Protein AF-A0A1V4PLD5-F1 (afdb_monomer_lite)

Secondary structure (DSSP, 8-state):
-EEEEEESS---HHHHHHHHHHHHHHHSTTEEEEEEEEEE-SSSSSEEEEEEEEEEETTEEEEEEEEEEEEEETTEEEEEEEEEEEETTS----TT-------S--TT---------

Foldseek 3Di:
DKDKDKFQAFDDQVVVLVVVQCCQQVVAAQKDWPDKDKAADPADHAIKIKTWIWHQDPVGIKTKIKIWGWHGDDGMIMIMIDMDIDHPPDPDDDVPDDDDDDDDDPPDPPPPPPDDD

pLDDT: mean 86.09, std 15.76, range [41.97, 98.06]

Radius of gyration: 18.27 Å; chains: 1; bounding box: 37×50×54 Å

Structure (mmCIF, N/CA/C/O backbone):
data_AF-A0A1V4PLD5-F1
#
_entry.id   AF-A0A1V4PLD5-F1
#
loop_
_atom_site.group_PDB
_atom_site.id
_atom_site.type_symbol
_atom_site.label_atom_id
_atom_site.label_alt_id
_atom_site.label_comp_id
_atom_site.label_asym_id
_atom_site.label_entity_id
_atom_site.label_seq_id
_atom_site.pdbx_PDB_ins_code
_atom_site.Cartn_x
_atom_site.Cartn_y
_atom_site.Cartn_z
_atom_site.occupancy
_atom_site.B_iso_or_equiv
_atom_site.auth_seq_id
_atom_site.auth_comp_id
_atom_site.auth_asym_id
_atom_site.auth_atom_id
_atom_site.pdbx_PDB_model_num
ATOM 1 N N . MET A 1 1 ? 1.041 8.910 -6.030 1.00 91.81 1 MET A N 1
ATOM 2 C CA . MET A 1 1 ? -0.422 8.8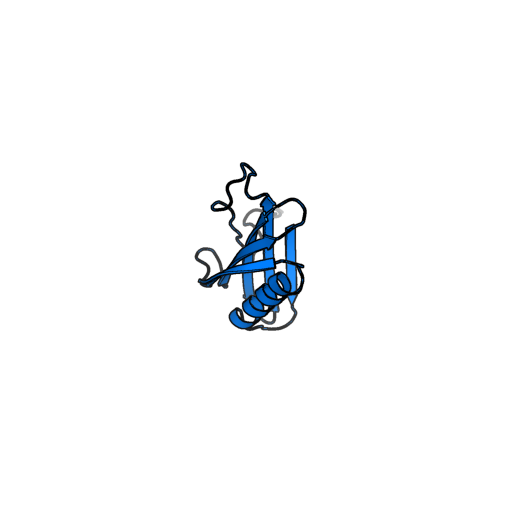41 -5.843 1.00 91.81 1 MET A CA 1
ATOM 3 C C . MET A 1 1 ? -0.704 8.583 -4.375 1.00 91.81 1 MET A C 1
ATOM 5 O O . MET A 1 1 ? -0.121 7.654 -3.833 1.00 91.81 1 MET A O 1
ATOM 9 N N . LEU A 1 2 ? -1.540 9.405 -3.741 1.00 94.81 2 LEU A N 1
ATOM 10 C CA . LEU A 1 2 ? -2.012 9.187 -2.372 1.00 94.81 2 LEU A CA 1
ATOM 11 C C . LEU A 1 2 ? -3.489 8.798 -2.429 1.00 94.81 2 LEU A C 1
ATOM 13 O O . LEU A 1 2 ? -4.277 9.500 -3.058 1.00 94.81 2 LEU A O 1
ATOM 17 N N . THR A 1 3 ? -3.850 7.708 -1.765 1.00 94.69 3 THR A N 1
ATOM 18 C CA . THR A 1 3 ? -5.238 7.274 -1.588 1.00 94.69 3 THR A CA 1
ATOM 19 C C . THR A 1 3 ? -5.548 7.140 -0.109 1.00 94.69 3 THR A C 1
ATOM 21 O O . THR A 1 3 ? -4.697 6.690 0.660 1.00 94.69 3 THR A O 1
ATOM 24 N N . MET A 1 4 ? -6.765 7.500 0.285 1.00 94.62 4 MET A N 1
ATOM 25 C CA . MET A 1 4 ? -7.236 7.394 1.661 1.00 94.62 4 MET A CA 1
ATOM 26 C C . MET A 1 4 ? -8.639 6.807 1.681 1.00 94.62 4 MET A C 1
ATOM 28 O O . MET A 1 4 ? -9.498 7.230 0.912 1.00 94.62 4 MET A O 1
ATOM 32 N N . HIS A 1 5 ? -8.856 5.861 2.584 1.00 94.06 5 HIS A N 1
ATOM 33 C CA . HIS A 1 5 ? -10.126 5.186 2.780 1.00 94.06 5 HIS A CA 1
ATOM 34 C C . HIS A 1 5 ? -10.438 5.157 4.271 1.00 94.06 5 HIS A C 1
ATOM 36 O O . HIS A 1 5 ? -9.552 4.951 5.102 1.00 94.06 5 HIS A O 1
ATOM 42 N N . ARG A 1 6 ? -11.710 5.362 4.594 1.00 94.31 6 ARG A N 1
ATOM 43 C CA . ARG A 1 6 ? -12.277 5.122 5.915 1.00 94.31 6 ARG A CA 1
ATOM 44 C C . ARG A 1 6 ? -13.305 4.022 5.741 1.00 94.31 6 ARG A C 1
ATOM 46 O O . ARG A 1 6 ? -14.223 4.18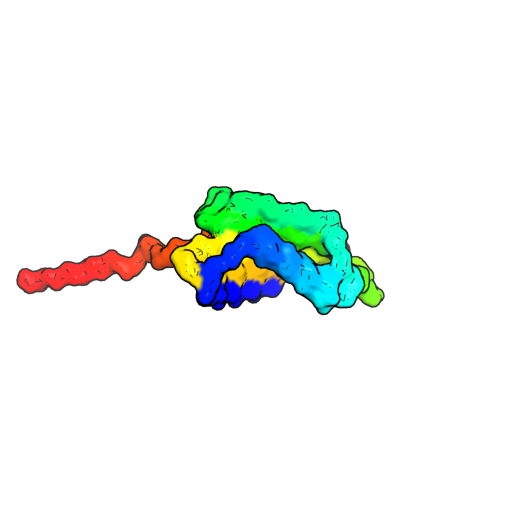0 4.941 1.00 94.31 6 ARG A O 1
ATOM 53 N N . VAL A 1 7 ? -13.097 2.909 6.428 1.00 96.19 7 VAL A N 1
ATOM 54 C CA . VAL A 1 7 ?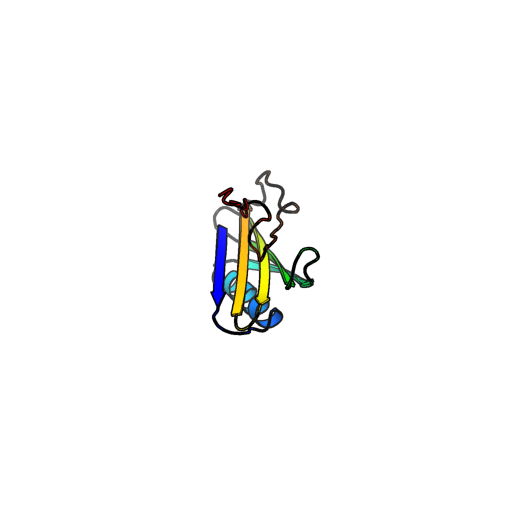 -13.992 1.758 6.388 1.00 96.19 7 VAL A CA 1
ATOM 55 C C . VAL A 1 7 ? -14.725 1.700 7.716 1.00 96.19 7 VAL A C 1
ATOM 57 O O . VAL A 1 7 ? -14.082 1.670 8.762 1.00 96.19 7 VAL A O 1
ATOM 60 N N . GLU A 1 8 ? -16.055 1.683 7.667 1.00 95.88 8 GLU A N 1
ATOM 61 C CA . GLU A 1 8 ? -16.945 1.567 8.834 1.00 95.88 8 GLU A CA 1
ATOM 62 C C . GLU A 1 8 ? -16.985 0.120 9.362 1.00 95.88 8 GLU A C 1
ATOM 64 O O . GLU A 1 8 ? -18.038 -0.499 9.487 1.00 95.88 8 GLU A O 1
ATOM 69 N N . ALA A 1 9 ? -15.803 -0.458 9.575 1.00 95.62 9 ALA A N 1
ATOM 70 C CA . ALA A 1 9 ? -15.602 -1.760 10.185 1.00 95.62 9 ALA A CA 1
ATOM 71 C C . ALA A 1 9 ? -14.195 -1.851 10.786 1.00 95.62 9 ALA A C 1
ATOM 73 O O . ALA A 1 9 ? -13.247 -1.244 10.282 1.00 95.62 9 ALA A O 1
ATOM 74 N N . VAL A 1 10 ? -14.058 -2.678 11.820 1.00 96.00 10 VAL A N 1
ATOM 75 C CA . VAL A 1 10 ? -12.773 -3.067 12.410 1.00 96.00 10 VAL A CA 1
ATOM 76 C C . VAL A 1 10 ? -12.144 -4.149 11.533 1.00 96.00 10 VAL A C 1
ATOM 78 O O . VAL A 1 10 ? -12.643 -5.272 11.485 1.00 96.00 10 VAL A O 1
ATOM 81 N N . LEU A 1 11 ? -11.052 -3.819 10.847 1.00 96.56 11 LEU A N 1
ATOM 82 C CA . LEU A 1 11 ? -10.311 -4.753 9.998 1.00 96.56 11 LEU A CA 1
ATOM 83 C C . LEU A 1 11 ? -8.970 -5.150 10.628 1.00 96.56 11 LEU A C 1
ATOM 85 O O . LEU A 1 11 ? -8.327 -4.338 11.305 1.00 96.56 11 LEU A O 1
ATOM 89 N N . ASP A 1 12 ? -8.525 -6.382 10.360 1.00 95.81 12 ASP A N 1
ATOM 90 C CA . ASP A 1 12 ? -7.164 -6.803 10.688 1.00 95.81 12 ASP A CA 1
ATOM 91 C C . ASP A 1 12 ? -6.158 -6.087 9.781 1.00 95.81 12 ASP A C 1
ATOM 93 O O . ASP A 1 12 ? -6.273 -6.069 8.553 1.00 95.81 12 ASP A O 1
ATOM 97 N N . ALA A 1 13 ? -5.151 -5.471 10.393 1.00 95.44 13 ALA A N 1
ATOM 98 C CA . ALA A 1 13 ? -4.221 -4.637 9.652 1.00 95.44 13 ALA A CA 1
ATOM 99 C C . ALA A 1 13 ? -3.258 -5.452 8.771 1.00 95.44 13 ALA A C 1
ATOM 101 O O . ALA A 1 13 ? -2.791 -4.947 7.748 1.00 95.44 13 ALA A O 1
ATOM 102 N N . GLY A 1 14 ? -2.964 -6.699 9.150 1.00 96.31 14 GLY A N 1
ATOM 103 C CA . GLY A 1 14 ? -2.153 -7.614 8.355 1.00 96.31 14 GLY A CA 1
ATOM 104 C C . GLY A 1 14 ? -2.893 -8.094 7.114 1.00 96.31 14 GLY A C 1
ATOM 105 O O . GLY A 1 14 ? -2.337 -8.037 6.017 1.00 96.31 14 GLY A O 1
ATOM 106 N N . GLU A 1 15 ? -4.155 -8.488 7.266 1.00 97.69 15 GLU A N 1
ATOM 107 C CA . GLU A 1 15 ? -5.023 -8.887 6.155 1.00 97.69 15 GLU A CA 1
ATOM 108 C C . GLU A 1 15 ? -5.247 -7.735 5.175 1.00 97.69 15 GLU A C 1
ATOM 110 O O . GLU A 1 15 ? -5.037 -7.901 3.972 1.00 97.69 15 GLU A O 1
ATOM 115 N N . VAL A 1 16 ? -5.577 -6.539 5.678 1.00 97.62 16 VAL A N 1
ATOM 116 C CA . VAL A 1 16 ? -5.715 -5.338 4.841 1.00 97.62 16 VAL A CA 1
ATOM 117 C C . VAL A 1 16 ? -4.422 -5.054 4.085 1.00 97.62 16 VAL A C 1
ATOM 119 O O . VAL A 1 16 ? -4.461 -4.783 2.887 1.00 97.62 16 VAL A O 1
ATOM 122 N N . PHE A 1 17 ? -3.264 -5.131 4.747 1.00 97.94 17 PHE A N 1
ATOM 123 C CA . PHE A 1 17 ? -1.991 -4.930 4.062 1.00 97.94 17 PHE A CA 1
ATOM 124 C C . PHE A 1 17 ? -1.756 -5.979 2.967 1.00 97.94 17 PHE A C 1
ATOM 126 O O . PHE A 1 17 ? -1.353 -5.611 1.865 1.00 97.94 17 PHE A O 1
ATOM 133 N N . GLY A 1 18 ? -2.063 -7.253 3.228 1.00 98.06 18 GLY A N 1
ATOM 134 C CA . GLY A 1 18 ? -2.004 -8.317 2.224 1.00 98.06 18 GLY A CA 1
ATOM 135 C C . GLY A 1 18 ? -2.872 -8.014 1.002 1.00 98.06 18 GLY A C 1
ATOM 136 O O . GLY A 1 18 ? -2.380 -8.056 -0.124 1.00 98.06 18 GLY A O 1
ATOM 137 N N . MET A 1 19 ? -4.119 -7.587 1.217 1.00 97.19 19 MET A N 1
ATOM 138 C CA . MET A 1 19 ? -5.021 -7.189 0.131 1.00 97.19 19 MET A CA 1
ATOM 139 C C . MET A 1 19 ? -4.476 -6.011 -0.687 1.00 97.19 19 MET A C 1
ATOM 141 O O . MET A 1 19 ? -4.591 -6.003 -1.912 1.00 97.19 19 MET A O 1
ATOM 145 N N . LEU A 1 20 ? -3.867 -5.017 -0.032 1.00 96.69 20 LEU A N 1
ATOM 146 C CA . LEU A 1 20 ? -3.248 -3.881 -0.720 1.00 96.69 20 LEU A CA 1
ATOM 147 C C . LEU A 1 20 ? -2.052 -4.318 -1.576 1.00 96.69 20 LEU A C 1
ATOM 149 O O . LEU A 1 20 ? -1.875 -3.796 -2.679 1.00 96.69 20 LEU A O 1
ATOM 153 N N . VAL A 1 21 ? -1.248 -5.273 -1.096 1.00 97.44 21 VAL A N 1
ATOM 154 C CA . VAL A 1 21 ? -0.150 -5.867 -1.873 1.00 97.44 21 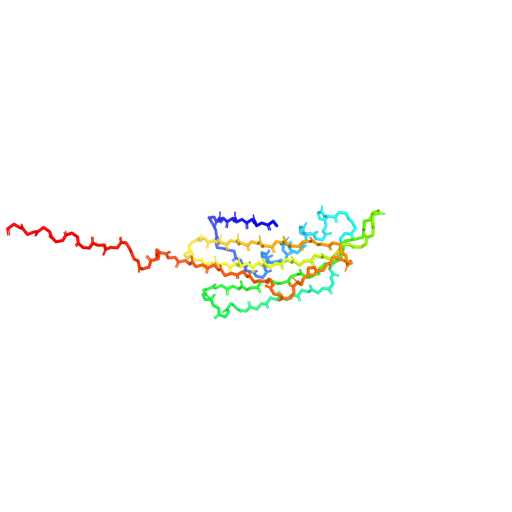VAL A CA 1
ATOM 155 C C . VAL A 1 21 ? -0.698 -6.588 -3.100 1.00 97.44 21 VAL A C 1
ATOM 157 O O . VAL A 1 21 ? -0.266 -6.292 -4.216 1.00 97.44 21 VAL A O 1
ATOM 160 N N . ASP A 1 22 ? -1.690 -7.459 -2.920 1.00 97.38 22 ASP A N 1
ATOM 161 C CA . ASP A 1 22 ? -2.301 -8.213 -4.016 1.00 97.38 22 ASP A CA 1
ATOM 162 C C . ASP A 1 22 ? -2.901 -7.280 -5.070 1.00 97.38 22 ASP A C 1
ATOM 164 O O . ASP A 1 22 ? -2.660 -7.453 -6.265 1.00 97.38 22 ASP A O 1
ATOM 168 N N . GLN A 1 23 ? -3.601 -6.225 -4.644 1.00 94.38 23 GLN A N 1
ATOM 169 C CA . GLN A 1 23 ? -4.163 -5.229 -5.551 1.00 94.38 23 GLN A CA 1
ATOM 170 C C . GLN A 1 23 ? -3.083 -4.536 -6.398 1.00 94.38 23 GLN A C 1
ATOM 172 O O . GLN A 1 23 ? -3.311 -4.276 -7.579 1.00 94.38 23 GLN A O 1
ATOM 177 N N . GLN A 1 24 ? -1.913 -4.232 -5.828 1.00 93.75 24 GLN A N 1
ATOM 178 C CA . GLN A 1 24 ? -0.819 -3.596 -6.570 1.00 93.75 24 GLN A CA 1
ATOM 179 C C . GLN A 1 24 ? -0.122 -4.571 -7.523 1.00 93.75 24 GLN A C 1
ATOM 181 O O . GLN A 1 24 ? 0.124 -4.233 -8.680 1.00 93.75 24 GLN A O 1
ATOM 186 N N . VAL A 1 25 ? 0.193 -5.777 -7.051 1.00 95.56 25 VAL A N 1
ATOM 187 C CA . VAL A 1 25 ? 0.962 -6.762 -7.823 1.00 95.56 25 VAL A CA 1
ATOM 188 C C . VAL A 1 25 ? 0.116 -7.368 -8.942 1.00 95.56 25 VAL A C 1
ATOM 190 O O . VAL A 1 25 ? 0.599 -7.531 -10.057 1.00 9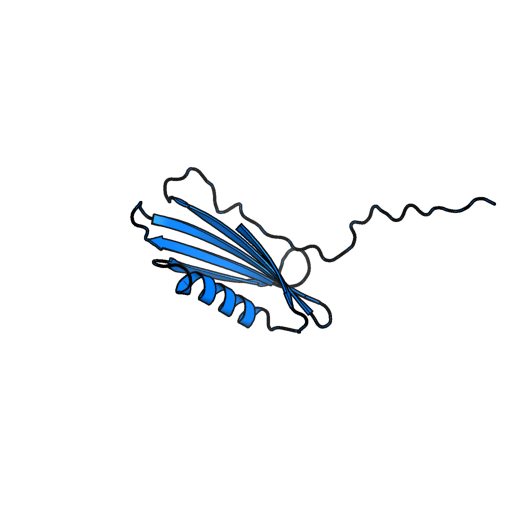5.56 25 VAL A O 1
ATOM 193 N N . GLN A 1 26 ? -1.155 -7.670 -8.675 1.00 95.81 26 GLN A N 1
ATOM 194 C CA . GLN A 1 26 ? -2.044 -8.312 -9.647 1.00 95.81 26 GLN A CA 1
ATOM 195 C C . GLN A 1 26 ? -2.801 -7.298 -10.511 1.00 95.81 26 GLN A C 1
ATOM 197 O O . GLN A 1 26 ? -3.156 -7.600 -11.649 1.00 95.81 26 GLN A O 1
ATOM 202 N N . GLY A 1 27 ? -3.048 -6.092 -9.991 1.00 93.12 27 GLY A N 1
ATOM 203 C CA . GLY A 1 27 ? -3.786 -5.049 -10.705 1.00 93.12 27 GLY A CA 1
ATOM 204 C C . GLY A 1 27 ? -2.954 -4.273 -11.727 1.00 93.12 27 GLY A C 1
ATOM 205 O O . GLY A 1 27 ? -3.525 -3.616 -12.597 1.00 93.12 27 GLY A O 1
ATOM 206 N N . VAL A 1 28 ? -1.620 -4.339 -11.647 1.00 91.19 28 VAL A N 1
ATOM 207 C CA . VAL A 1 28 ? -0.713 -3.606 -12.539 1.00 91.19 28 VAL A CA 1
ATOM 208 C C . VAL A 1 28 ? 0.049 -4.587 -13.440 1.00 91.19 28 VAL A C 1
ATOM 210 O O . VAL A 1 28 ? 0.875 -5.357 -12.951 1.00 91.19 28 VAL A O 1
ATOM 213 N N . PRO A 1 29 ? -0.167 -4.565 -14.769 1.00 92.94 29 PRO A N 1
ATOM 214 C CA . PRO A 1 29 ? 0.543 -5.445 -15.694 1.00 92.94 29 PRO A CA 1
ATOM 215 C C . PRO A 1 29 ? 2.066 -5.317 -15.585 1.00 92.94 29 PRO A C 1
ATOM 217 O O . PRO A 1 29 ? 2.611 -4.214 -15.585 1.00 92.94 29 PRO A O 1
ATOM 220 N N . GLY A 1 30 ? 2.757 -6.458 -15.511 1.00 93.31 30 GLY A N 1
ATOM 221 C CA . GLY A 1 30 ? 4.219 -6.504 -15.401 1.00 93.31 30 GLY A CA 1
ATOM 222 C C . GLY A 1 30 ? 4.769 -6.088 -14.034 1.00 93.31 30 GLY A C 1
ATOM 223 O O . GLY A 1 30 ? 5.990 -6.021 -13.888 1.00 93.31 30 GLY A O 1
ATOM 224 N N . CYS A 1 31 ? 3.903 -5.811 -13.053 1.00 96.00 31 CYS A N 1
ATOM 225 C CA . CYS A 1 31 ? 4.289 -5.554 -11.673 1.00 96.00 31 CYS A CA 1
ATOM 226 C C . CYS A 1 31 ? 4.688 -6.854 -10.974 1.00 96.00 31 CYS A C 1
ATOM 228 O O . CYS A 1 31 ? 4.023 -7.883 -11.098 1.00 96.00 31 CYS A O 1
ATOM 230 N N . ARG A 1 32 ? 5.778 -6.801 -10.216 1.00 96.25 32 ARG A N 1
ATOM 231 C CA . ARG A 1 32 ? 6.203 -7.865 -9.311 1.00 96.25 32 ARG A CA 1
ATOM 232 C C . ARG A 1 32 ? 6.617 -7.280 -7.972 1.00 96.25 32 ARG A C 1
ATOM 234 O O . ARG A 1 32 ? 7.239 -6.218 -7.914 1.00 96.25 32 ARG A O 1
ATOM 241 N N . GLU A 1 33 ? 6.308 -8.015 -6.913 1.00 97.12 33 GLU A N 1
ATOM 242 C CA . GLU A 1 33 ? 6.838 -7.750 -5.580 1.00 97.12 33 GLU A CA 1
ATOM 243 C C . GLU A 1 33 ? 8.355 -7.994 -5.572 1.00 97.12 33 GLU A C 1
ATOM 245 O O . GLU A 1 33 ? 8.833 -9.020 -6.060 1.00 97.12 33 GLU A O 1
ATOM 250 N N . VAL A 1 34 ? 9.108 -7.037 -5.028 1.00 96.06 34 VAL A N 1
ATOM 251 C CA . VAL A 1 34 ? 10.542 -7.185 -4.735 1.00 96.06 34 VAL A CA 1
ATOM 252 C C . VAL A 1 34 ? 10.733 -7.460 -3.251 1.00 96.06 34 VAL A C 1
ATOM 254 O O . VAL A 1 34 ? 11.448 -8.386 -2.875 1.00 96.06 34 VAL A O 1
ATOM 257 N N . GLN A 1 35 ? 10.084 -6.657 -2.411 1.00 96.19 35 GLN A N 1
ATOM 258 C CA . GLN A 1 35 ? 10.142 -6.787 -0.965 1.00 96.19 35 GLN A CA 1
ATOM 259 C C . GLN A 1 35 ? 8.862 -6.240 -0.346 1.00 96.19 35 GLN A C 1
ATOM 261 O O . GLN A 1 35 ? 8.320 -5.236 -0.808 1.00 96.19 35 GLN A O 1
ATOM 266 N N . ARG A 1 36 ? 8.433 -6.843 0.763 1.00 97.06 36 ARG A N 1
ATOM 267 C CA . ARG A 1 36 ? 7.403 -6.273 1.627 1.00 97.06 36 ARG A CA 1
ATOM 268 C C . ARG A 1 36 ? 7.792 -6.314 3.095 1.00 97.06 36 ARG A C 1
ATOM 270 O O . ARG A 1 36 ? 8.615 -7.122 3.515 1.00 97.06 36 ARG A O 1
ATOM 277 N N . GLY A 1 37 ? 7.155 -5.455 3.876 1.00 96.88 37 GLY A N 1
ATOM 278 C CA . GLY A 1 37 ? 7.320 -5.384 5.319 1.00 96.88 37 GLY A CA 1
ATOM 279 C C . GLY A 1 37 ? 6.077 -4.811 5.981 1.00 96.88 37 GLY A C 1
ATOM 280 O O . GLY A 1 37 ? 5.389 -3.972 5.403 1.00 96.88 37 GLY A O 1
ATOM 281 N N . LEU A 1 38 ? 5.804 -5.275 7.195 1.00 97.19 38 LEU A N 1
ATOM 282 C CA . LEU A 1 38 ? 4.734 -4.769 8.041 1.00 97.19 38 LEU A CA 1
ATOM 283 C C . LEU A 1 38 ? 5.279 -4.626 9.456 1.00 97.19 38 LEU A C 1
ATOM 285 O O . LEU A 1 38 ? 5.793 -5.587 10.027 1.00 97.19 38 LEU A O 1
ATOM 289 N N . VAL A 1 39 ? 5.195 -3.421 10.005 1.00 95.88 39 VAL A N 1
ATOM 290 C CA . VAL A 1 39 ? 5.725 -3.098 11.332 1.00 95.88 39 VAL A CA 1
ATOM 291 C C . VAL A 1 39 ? 4.742 -2.231 12.103 1.00 95.88 39 VAL A C 1
ATOM 293 O O . VAL A 1 39 ? 3.916 -1.529 11.516 1.00 95.88 39 VAL A O 1
ATOM 296 N N . ALA A 1 40 ? 4.838 -2.250 13.431 1.00 93.75 40 ALA A N 1
ATOM 297 C CA . ALA A 1 40 ? 4.130 -1.281 14.259 1.00 93.75 40 ALA A CA 1
ATOM 298 C C . ALA A 1 40 ? 4.572 0.146 13.897 1.00 93.75 40 ALA A C 1
ATOM 300 O O . ALA A 1 40 ? 5.746 0.391 13.604 1.00 93.75 40 ALA A O 1
ATOM 301 N N . ALA A 1 41 ? 3.634 1.092 13.905 1.00 89.94 41 ALA A N 1
ATOM 302 C CA . ALA A 1 41 ? 3.965 2.484 13.660 1.00 89.94 41 ALA A CA 1
ATOM 303 C C . ALA A 1 41 ? 4.842 3.056 14.784 1.00 89.94 41 ALA A C 1
ATOM 305 O O . ALA A 1 41 ? 4.517 2.936 15.961 1.00 89.94 41 ALA A O 1
ATOM 306 N N . THR A 1 42 ? 5.935 3.722 14.413 1.00 86.19 42 THR A N 1
ATOM 307 C CA . THR A 1 42 ? 6.805 4.446 15.357 1.00 86.19 42 THR A CA 1
ATOM 308 C C . THR A 1 42 ? 6.230 5.808 15.751 1.00 86.19 42 THR A C 1
ATOM 310 O O . THR A 1 42 ? 6.510 6.308 16.836 1.00 86.19 42 THR A O 1
ATOM 313 N N . GLU A 1 43 ? 5.394 6.394 14.890 1.00 82.81 43 GLU A N 1
ATOM 314 C CA . GLU A 1 43 ? 4.693 7.658 15.122 1.00 82.81 43 GLU A CA 1
ATOM 315 C C . GLU A 1 43 ? 3.178 7.473 14.972 1.00 82.81 43 GLU A C 1
ATOM 317 O O . GLU A 1 43 ? 2.684 7.213 13.867 1.00 82.81 43 GLU A O 1
ATOM 322 N N . GLY A 1 44 ? 2.433 7.646 16.067 1.00 83.50 44 GLY A N 1
ATOM 323 C CA . GLY A 1 44 ? 0.972 7.507 16.103 1.00 83.50 44 GLY A CA 1
ATOM 324 C C . GLY A 1 44 ? 0.476 6.051 16.113 1.00 83.50 44 GLY A C 1
ATOM 325 O O . GLY A 1 44 ? 1.280 5.123 16.088 1.00 83.50 44 GLY A O 1
ATOM 326 N N . PRO A 1 45 ? -0.851 5.833 16.157 1.00 87.12 45 PRO A N 1
ATOM 327 C CA . PRO A 1 45 ? -1.435 4.496 16.243 1.00 87.12 45 PRO A CA 1
ATOM 328 C C . PRO A 1 45 ? -1.334 3.706 14.926 1.00 87.12 45 PRO A C 1
ATOM 330 O O . PRO A 1 45 ? -1.133 4.274 13.845 1.00 87.12 45 PRO A O 1
ATOM 333 N N . GLY A 1 46 ? -1.539 2.390 15.026 1.00 92.25 46 GLY A N 1
ATOM 334 C CA . GLY A 1 46 ? -1.657 1.475 13.890 1.00 92.25 46 GLY A CA 1
ATOM 335 C C . GLY A 1 46 ? -0.332 0.885 13.405 1.00 92.25 46 GLY A C 1
ATOM 336 O O . GLY A 1 46 ? 0.648 0.798 14.147 1.00 92.25 46 GLY A O 1
ATOM 337 N N . VAL A 1 47 ? -0.317 0.459 12.143 1.00 94.94 47 VAL A N 1
ATOM 338 C CA . VAL A 1 47 ? 0.830 -0.199 11.499 1.00 94.94 47 VAL A CA 1
ATOM 339 C C . VAL A 1 47 ? 1.290 0.553 10.255 1.00 94.94 47 VAL A C 1
ATOM 341 O O . VAL A 1 47 ? 0.528 1.305 9.636 1.00 94.94 47 VAL A O 1
ATOM 344 N N . ILE A 1 48 ? 2.551 0.329 9.894 1.00 95.56 48 ILE A N 1
ATOM 345 C CA . ILE A 1 48 ? 3.171 0.774 8.650 1.00 95.56 48 ILE A CA 1
ATOM 346 C C . ILE A 1 48 ? 3.416 -0.451 7.773 1.00 95.56 48 ILE A C 1
ATOM 348 O O . ILE A 1 48 ? 4.158 -1.356 8.153 1.00 95.56 48 ILE A O 1
ATOM 352 N N . GLY A 1 49 ? 2.815 -0.444 6.588 1.00 96.19 49 GLY A N 1
ATOM 353 C CA . GLY A 1 49 ? 3.116 -1.367 5.504 1.00 96.19 49 GLY A CA 1
ATOM 354 C C . GLY A 1 49 ? 4.097 -0.744 4.515 1.00 96.19 49 GLY A C 1
ATOM 355 O O . GLY A 1 49 ? 3.997 0.440 4.186 1.00 96.19 49 GLY A O 1
ATOM 356 N N . SER A 1 50 ? 5.036 -1.538 4.019 1.00 95.81 50 SER A N 1
ATOM 357 C CA . SER A 1 50 ? 5.959 -1.164 2.951 1.00 95.81 50 SER A CA 1
ATOM 358 C C . SER A 1 50 ? 5.978 -2.233 1.877 1.00 95.81 50 SER A C 1
ATOM 360 O O . SER A 1 50 ? 6.148 -3.405 2.201 1.00 95.81 50 SER A O 1
ATOM 362 N N . LEU A 1 51 ? 5.848 -1.826 0.622 1.00 96.25 51 LEU A N 1
ATOM 363 C CA . LEU A 1 51 ? 5.920 -2.697 -0.540 1.00 96.25 51 LEU A CA 1
ATOM 364 C C . LEU A 1 51 ? 6.798 -2.033 -1.600 1.00 96.25 51 LEU A C 1
ATOM 366 O O . LEU A 1 51 ? 6.433 -0.987 -2.133 1.00 96.25 51 LEU A O 1
ATOM 370 N N . ASP A 1 52 ? 7.918 -2.663 -1.924 1.00 95.06 52 ASP A N 1
ATOM 371 C CA . ASP A 1 52 ? 8.776 -2.277 -3.037 1.00 95.06 52 ASP A CA 1
ATOM 372 C C . ASP A 1 52 ? 8.517 -3.205 -4.223 1.00 95.06 52 ASP A C 1
ATOM 374 O O . ASP A 1 52 ? 8.367 -4.424 -4.081 1.00 95.06 52 ASP A O 1
ATOM 378 N N . MET A 1 53 ? 8.419 -2.606 -5.405 1.00 95.25 53 MET A N 1
ATOM 379 C CA . MET A 1 53 ? 7.941 -3.251 -6.620 1.00 95.25 53 MET A CA 1
ATOM 380 C C . MET A 1 53 ? 8.821 -2.899 -7.804 1.00 95.25 53 MET A C 1
ATOM 382 O O . MET A 1 53 ? 9.405 -1.817 -7.893 1.00 95.25 53 MET A O 1
ATOM 386 N N . GLU A 1 54 ? 8.817 -3.796 -8.776 1.00 95.44 54 GLU A N 1
ATOM 387 C CA . GLU A 1 54 ? 9.342 -3.537 -10.103 1.00 95.44 54 GLU A CA 1
ATOM 388 C C . GLU A 1 54 ? 8.223 -3.728 -11.122 1.00 95.44 54 GLU A C 1
ATOM 390 O O . GLU A 1 54 ? 7.507 -4.724 -11.072 1.00 95.44 54 GLU A O 1
ATOM 395 N N . ILE A 1 55 ? 8.089 -2.795 -12.059 1.00 95.12 55 ILE A N 1
ATOM 396 C CA . ILE A 1 55 ? 7.127 -2.881 -13.154 1.00 95.12 55 ILE A CA 1
ATOM 397 C C . ILE A 1 55 ? 7.909 -2.930 -14.465 1.00 95.12 55 ILE A C 1
ATOM 399 O O . ILE A 1 55 ? 8.583 -1.966 -14.849 1.00 95.12 55 ILE A O 1
ATOM 403 N N . VAL A 1 56 ? 7.828 -4.067 -15.155 1.00 94.31 56 VAL A N 1
ATOM 404 C CA . VAL A 1 56 ? 8.411 -4.239 -16.489 1.00 94.31 56 VAL A CA 1
ATOM 405 C C . VAL A 1 56 ? 7.481 -3.592 -17.509 1.00 94.31 56 VAL A C 1
ATOM 407 O O . VAL A 1 56 ? 6.384 -4.084 -17.763 1.00 94.31 56 VAL A O 1
ATOM 410 N N . HIS A 1 57 ? 7.926 -2.485 -18.098 1.00 90.00 57 HIS A N 1
ATOM 411 C CA . HIS A 1 57 ? 7.162 -1.716 -19.074 1.00 90.00 57 HIS A CA 1
ATOM 412 C C . HIS A 1 57 ? 7.913 -1.637 -20.412 1.00 90.00 57 HIS A C 1
ATOM 414 O O . HIS A 1 57 ? 9.140 -1.729 -20.461 1.00 90.00 57 HIS A O 1
ATOM 420 N N . GLU A 1 58 ? 7.193 -1.409 -21.513 1.00 87.31 58 GLU A N 1
ATOM 421 C CA . GLU A 1 58 ? 7.757 -1.284 -22.874 1.00 87.31 58 GLU A CA 1
ATOM 422 C C . GLU A 1 58 ? 8.882 -0.234 -22.988 1.00 87.31 58 GLU A C 1
ATOM 424 O O . GLU A 1 58 ? 9.787 -0.356 -23.809 1.00 87.31 58 GLU A O 1
ATOM 429 N N . ARG A 1 59 ? 8.856 0.789 -22.126 1.00 83.94 59 ARG A N 1
ATOM 430 C CA . ARG A 1 59 ? 9.831 1.896 -22.088 1.00 83.94 59 ARG A CA 1
ATOM 431 C C . ARG A 1 59 ? 10.990 1.660 -21.115 1.00 83.94 59 ARG A C 1
ATOM 433 O O . ARG A 1 59 ? 11.791 2.564 -20.884 1.00 83.94 59 ARG A O 1
ATOM 440 N N . GLY A 1 60 ? 11.072 0.464 -20.541 1.00 88.50 60 GLY A N 1
ATOM 441 C CA . GLY A 1 60 ? 12.057 0.078 -19.542 1.00 88.50 60 GLY A CA 1
ATOM 442 C C . GLY A 1 60 ? 11.438 -0.196 -18.176 1.00 88.50 60 GLY A C 1
ATOM 443 O O . GLY A 1 60 ? 10.223 -0.201 -17.994 1.00 88.50 60 GLY A O 1
ATOM 444 N N . VAL A 1 61 ? 12.307 -0.441 -17.201 1.00 94.06 61 VAL A N 1
ATOM 445 C CA . VAL A 1 61 ? 11.899 -0.828 -15.851 1.00 94.06 61 VAL A CA 1
ATOM 446 C C . VAL A 1 61 ? 11.530 0.399 -15.017 1.00 94.06 61 VAL A C 1
ATOM 448 O O . VAL A 1 61 ? 12.292 1.371 -14.939 1.00 94.06 61 VAL A O 1
ATOM 451 N N . ILE A 1 62 ? 10.359 0.339 -14.389 1.00 93.56 62 ILE A N 1
ATOM 452 C CA . ILE A 1 62 ? 9.871 1.318 -13.419 1.00 93.56 62 ILE A CA 1
ATOM 453 C C . ILE A 1 62 ? 10.028 0.706 -12.030 1.00 93.56 62 ILE A C 1
ATOM 455 O O . ILE A 1 62 ? 9.545 -0.394 -11.779 1.00 93.56 62 ILE A O 1
ATOM 459 N N . ASP A 1 63 ? 10.674 1.434 -11.127 1.00 92.50 63 ASP A N 1
ATOM 460 C CA . ASP A 1 63 ? 10.710 1.066 -9.715 1.00 92.50 63 ASP A CA 1
ATOM 461 C C . ASP A 1 63 ? 9.541 1.751 -9.004 1.00 92.50 63 ASP A C 1
ATOM 463 O O . ASP A 1 63 ? 9.310 2.957 -9.185 1.00 92.50 63 ASP A O 1
ATOM 467 N N . GLY A 1 64 ? 8.811 0.980 -8.204 1.00 92.06 64 GLY A N 1
ATOM 468 C CA . GLY A 1 64 ? 7.697 1.437 -7.386 1.00 92.06 64 GLY A CA 1
ATOM 469 C C . GLY A 1 64 ? 7.976 1.227 -5.902 1.00 92.06 64 GLY A C 1
ATOM 470 O O . GLY A 1 64 ? 8.563 0.223 -5.520 1.00 92.06 64 GLY A O 1
ATOM 471 N N . SER A 1 65 ? 7.524 2.155 -5.065 1.00 93.31 65 SER A N 1
ATOM 472 C CA . SER A 1 65 ? 7.452 1.973 -3.614 1.00 93.31 65 SER A CA 1
ATOM 473 C C . SER A 1 65 ? 6.075 2.408 -3.134 1.00 93.31 65 SER A C 1
ATOM 475 O O . SER A 1 65 ? 5.566 3.459 -3.533 1.00 93.31 65 SER A O 1
ATOM 477 N N . SER A 1 66 ? 5.448 1.584 -2.306 1.00 94.50 66 SER A N 1
ATOM 478 C CA . SER A 1 66 ? 4.155 1.841 -1.691 1.00 94.50 66 SER A CA 1
ATOM 479 C C . SER A 1 66 ? 4.300 1.807 -0.176 1.00 94.50 66 SER A C 1
ATOM 481 O O . SER A 1 66 ? 4.815 0.843 0.393 1.00 94.50 66 SER A O 1
ATOM 483 N N . ARG A 1 67 ? 3.854 2.875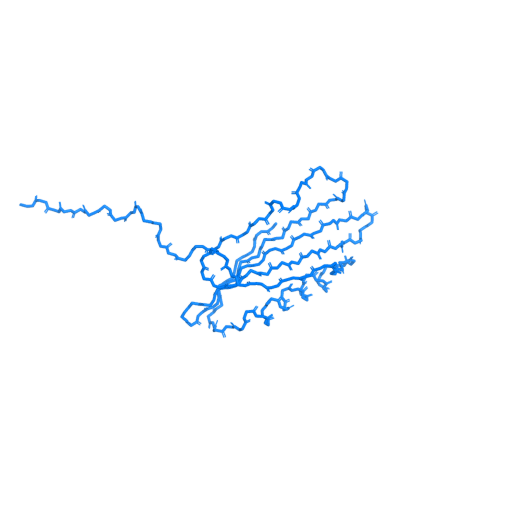 0.483 1.00 95.50 67 ARG A N 1
ATOM 484 C CA . ARG A 1 67 ? 3.827 3.007 1.940 1.00 95.50 67 ARG A CA 1
ATOM 485 C C . ARG A 1 67 ? 2.384 3.112 2.388 1.00 95.50 67 ARG A C 1
ATOM 487 O O . ARG A 1 67 ? 1.674 4.012 1.942 1.00 95.50 67 ARG A O 1
ATOM 494 N N . SER A 1 68 ? 1.970 2.230 3.284 1.00 95.88 68 SER A N 1
ATOM 495 C CA . SER A 1 68 ? 0.601 2.179 3.787 1.00 95.88 68 SER A CA 1
ATOM 496 C C . SER A 1 68 ? 0.570 2.438 5.289 1.00 95.88 68 SER A C 1
ATOM 498 O O . SER A 1 68 ? 1.427 1.966 6.031 1.00 95.88 68 SER A O 1
ATOM 500 N N . ARG A 1 69 ? -0.428 3.191 5.747 1.00 95.81 69 ARG A N 1
ATOM 501 C CA . ARG A 1 69 ? -0.791 3.349 7.154 1.00 95.81 69 ARG A CA 1
ATOM 502 C C . ARG A 1 69 ? -2.178 2.781 7.354 1.00 95.81 69 ARG A C 1
ATOM 504 O O . ARG A 1 69 ? -3.115 3.229 6.698 1.00 95.81 69 ARG A O 1
ATOM 511 N N . ILE A 1 70 ? -2.287 1.826 8.269 1.00 96.31 70 ILE A N 1
ATOM 512 C CA . ILE A 1 70 ? -3.552 1.184 8.617 1.00 96.31 70 ILE A CA 1
ATOM 513 C C . ILE A 1 70 ? -3.773 1.411 10.106 1.00 96.31 70 ILE A C 1
ATOM 515 O O . ILE A 1 70 ? -2.956 1.003 10.934 1.00 96.31 70 ILE A O 1
ATOM 519 N N . VAL A 1 71 ? -4.838 2.135 10.433 1.00 95.19 71 VAL A N 1
ATOM 520 C CA . VAL A 1 71 ? -5.161 2.562 11.793 1.00 95.19 71 VAL A CA 1
ATOM 521 C C . VAL A 1 71 ? -6.582 2.139 12.105 1.00 95.19 71 VAL A C 1
ATOM 523 O O . VAL A 1 71 ? -7.525 2.676 11.533 1.00 95.19 71 VAL A O 1
ATOM 526 N N . THR A 1 72 ? -6.731 1.211 13.039 1.00 92.00 72 THR A N 1
ATOM 527 C CA . THR A 1 72 ? -8.036 0.847 13.588 1.00 92.00 72 THR A CA 1
ATOM 528 C C . THR A 1 72 ? -8.315 1.728 14.801 1.00 92.00 72 THR A C 1
ATOM 530 O O . THR A 1 72 ? -7.510 1.775 15.734 1.00 92.00 72 THR A O 1
ATOM 533 N N . ALA A 1 73 ? -9.417 2.474 14.764 1.00 86.50 73 ALA A N 1
ATOM 534 C CA . ALA A 1 73 ? -9.811 3.419 15.801 1.00 86.50 73 ALA A CA 1
ATOM 535 C C . ALA A 1 73 ? -11.326 3.338 16.026 1.00 86.50 73 ALA A C 1
ATOM 537 O O . ALA A 1 73 ? -12.111 3.692 15.152 1.00 86.50 73 ALA A O 1
ATOM 538 N N . GLY A 1 74 ? -11.737 2.881 17.212 1.00 87.38 74 GLY A N 1
ATOM 539 C CA . GLY A 1 74 ? -13.149 2.621 17.491 1.00 87.38 74 GLY A CA 1
ATOM 540 C C . GLY A 1 74 ? -13.686 1.491 16.611 1.00 87.38 74 GLY A C 1
ATOM 541 O O . GLY A 1 74 ? -13.101 0.412 16.578 1.00 87.38 74 GLY A O 1
ATOM 542 N N . GLU A 1 75 ? -14.781 1.756 15.902 1.00 92.75 75 GLU A N 1
ATOM 543 C CA . GLU A 1 75 ? -15.467 0.792 15.027 1.00 92.75 75 GLU A CA 1
ATOM 544 C C . GLU A 1 75 ? -15.023 0.884 13.559 1.00 92.75 75 GLU A C 1
ATOM 546 O O . GLU A 1 75 ? -15.649 0.308 12.673 1.00 92.75 75 GLU A O 1
ATOM 551 N N . GLU A 1 76 ? -13.939 1.611 13.287 1.00 94.69 76 GLU A N 1
ATOM 552 C CA . GLU A 1 76 ? -13.515 1.937 11.932 1.00 94.69 76 GLU A CA 1
ATOM 553 C C . GLU A 1 76 ? -12.032 1.652 11.702 1.00 94.69 76 GLU A C 1
ATOM 555 O O . GLU A 1 76 ? -11.199 1.729 12.614 1.00 94.69 76 GLU A O 1
ATOM 560 N N . THR A 1 77 ? -11.686 1.423 10.438 1.00 95.69 77 THR A N 1
ATOM 561 C CA . THR A 1 77 ? -10.305 1.321 9.976 1.00 95.69 77 THR A CA 1
ATOM 562 C C . THR A 1 77 ? -10.014 2.403 8.938 1.00 95.69 77 THR A C 1
ATOM 564 O O . THR A 1 77 ? -10.649 2.500 7.887 1.00 95.69 77 THR A O 1
ATOM 567 N N . LEU A 1 78 ? -9.008 3.225 9.230 1.00 95.56 78 LEU A N 1
ATOM 568 C CA . LEU A 1 78 ? -8.428 4.195 8.311 1.00 95.56 78 LEU A CA 1
ATOM 569 C C . LEU A 1 78 ? -7.267 3.552 7.558 1.00 95.56 78 LEU A C 1
ATOM 571 O O . LEU A 1 78 ? -6.358 2.988 8.166 1.00 95.56 78 LEU A O 1
ATOM 575 N N . ILE A 1 79 ? -7.273 3.692 6.237 1.00 95.88 79 ILE A N 1
ATOM 576 C CA . ILE A 1 79 ? -6.252 3.155 5.341 1.00 95.88 79 ILE A CA 1
ATOM 577 C C . ILE A 1 79 ? -5.744 4.303 4.478 1.00 95.88 79 ILE A C 1
ATOM 579 O O . ILE A 1 79 ? -6.469 4.817 3.628 1.00 95.88 79 ILE A O 1
ATOM 583 N N . ALA A 1 80 ? -4.495 4.703 4.670 1.00 95.31 80 ALA A N 1
ATOM 584 C CA . ALA A 1 80 ? -3.810 5.639 3.788 1.00 95.31 80 ALA A CA 1
ATOM 585 C C . ALA A 1 80 ? -2.698 4.902 3.045 1.00 95.31 80 ALA A C 1
ATOM 587 O O . ALA A 1 80 ? -1.950 4.151 3.660 1.00 95.31 80 ALA A O 1
ATOM 588 N N . GLN A 1 81 ? -2.568 5.126 1.743 1.00 95.69 81 GLN A N 1
ATOM 589 C CA . GLN A 1 81 ? -1.522 4.516 0.930 1.00 95.69 81 GLN A CA 1
ATOM 590 C C . GLN A 1 81 ? -0.909 5.548 -0.010 1.00 95.69 81 GLN A C 1
ATOM 592 O O . GLN A 1 81 ? -1.609 6.195 -0.787 1.00 95.69 81 GLN A O 1
ATOM 597 N N . LEU A 1 82 ? 0.411 5.682 0.061 1.00 94.94 82 LEU A N 1
ATOM 598 C CA . LEU A 1 82 ? 1.222 6.511 -0.812 1.00 94.94 82 LEU A CA 1
ATOM 599 C C . LEU A 1 82 ? 2.045 5.608 -1.723 1.00 94.94 82 LEU A C 1
ATOM 601 O O . LEU A 1 82 ? 2.961 4.934 -1.264 1.00 94.94 82 LEU A O 1
ATOM 605 N N . THR A 1 83 ? 1.747 5.637 -3.016 1.00 93.69 83 THR A N 1
ATOM 606 C CA . THR A 1 83 ? 2.507 4.915 -4.037 1.00 93.69 83 THR A CA 1
ATOM 607 C C . THR A 1 83 ? 3.306 5.901 -4.879 1.00 93.69 83 THR A C 1
ATOM 609 O O . THR A 1 83 ? 2.760 6.872 -5.417 1.00 93.69 83 THR A O 1
ATOM 612 N N . VAL A 1 84 ? 4.603 5.651 -5.006 1.00 92.81 84 VAL A N 1
ATOM 613 C CA . VAL A 1 84 ? 5.548 6.436 -5.798 1.00 92.81 84 VAL A CA 1
ATOM 614 C C . VAL A 1 84 ? 6.176 5.519 -6.835 1.00 92.81 84 VAL A C 1
ATOM 616 O O . VAL A 1 84 ? 6.664 4.446 -6.504 1.00 92.81 84 VAL A O 1
ATOM 619 N N . THR A 1 85 ? 6.178 5.945 -8.093 1.00 91.44 85 THR A N 1
ATOM 620 C CA . THR A 1 85 ? 6.757 5.193 -9.210 1.00 91.44 85 THR A CA 1
ATOM 621 C C . THR A 1 85 ? 7.653 6.105 -10.021 1.00 91.44 85 THR A C 1
ATOM 623 O O . THR A 1 85 ? 7.260 7.226 -10.344 1.00 91.44 85 THR A O 1
ATOM 626 N N . ALA A 1 86 ? 8.826 5.620 -10.403 1.00 90.94 86 ALA A N 1
ATOM 627 C CA . ALA A 1 86 ? 9.696 6.335 -11.324 1.00 90.94 86 ALA A CA 1
ATOM 628 C C . ALA A 1 86 ? 10.527 5.363 -12.152 1.00 90.94 86 ALA A C 1
ATOM 630 O O . ALA A 1 86 ? 10.882 4.280 -11.684 1.00 90.94 86 ALA A O 1
ATOM 631 N N . LEU A 1 87 ? 10.894 5.785 -13.364 1.00 91.56 87 LEU A N 1
ATOM 632 C CA . LEU A 1 87 ? 11.860 5.063 -14.191 1.00 91.56 87 LEU A CA 1
ATOM 633 C C . LEU A 1 87 ? 13.127 4.775 -13.384 1.00 91.56 87 LEU A C 1
ATOM 635 O O . LEU A 1 87 ? 13.604 5.644 -12.652 1.00 91.56 87 LEU A O 1
ATOM 639 N N . ARG A 1 88 ? 13.711 3.588 -13.549 1.00 87.56 88 ARG A N 1
ATOM 640 C CA . ARG A 1 88 ? 14.914 3.187 -12.802 1.00 87.56 88 ARG A CA 1
ATOM 641 C C . ARG A 1 88 ? 16.079 4.168 -12.935 1.00 87.56 88 ARG A C 1
ATOM 643 O O . ARG A 1 88 ? 16.839 4.368 -12.000 1.00 87.56 88 ARG A O 1
ATOM 650 N N . ARG A 1 89 ? 16.187 4.834 -14.087 1.00 85.94 89 ARG A N 1
ATOM 651 C CA . ARG A 1 89 ? 17.216 5.851 -14.366 1.00 85.94 89 ARG A CA 1
ATOM 652 C C . ARG A 1 89 ? 16.820 7.277 -13.958 1.00 85.94 89 ARG A C 1
ATOM 654 O O . ARG A 1 89 ? 17.536 8.217 -14.284 1.00 85.94 89 ARG A O 1
ATOM 661 N N . SER A 1 90 ? 15.674 7.455 -13.305 1.00 83.75 90 SER A N 1
ATOM 662 C CA . SER A 1 90 ? 15.256 8.748 -12.760 1.00 83.75 90 SER A CA 1
ATOM 663 C C . SER A 1 90 ? 16.156 9.139 -11.582 1.00 83.75 90 SER A C 1
ATOM 665 O O . SER A 1 90 ? 16.449 8.271 -10.759 1.00 83.75 90 SER A O 1
ATOM 667 N N . PRO A 1 91 ? 16.539 10.422 -11.437 1.00 79.19 91 PRO A N 1
ATOM 668 C CA . PRO A 1 91 ? 17.339 10.906 -10.307 1.00 79.19 91 PRO A CA 1
ATOM 669 C C . PRO A 1 91 ? 16.569 10.950 -8.972 1.00 79.19 91 PRO A C 1
ATOM 671 O O . PRO A 1 91 ? 17.078 11.470 -7.987 1.00 79.19 91 PRO A O 1
ATOM 674 N N . MET A 1 92 ? 15.327 10.464 -8.933 1.00 76.19 92 MET A N 1
ATOM 675 C CA . MET A 1 92 ? 14.481 10.483 -7.743 1.00 76.19 92 MET A CA 1
ATOM 676 C C . MET A 1 92 ? 14.982 9.492 -6.683 1.00 76.19 92 MET A C 1
ATOM 678 O O . MET A 1 92 ? 14.991 8.280 -6.911 1.00 76.19 92 MET A O 1
ATOM 682 N N . GLU A 1 93 ? 15.332 10.012 -5.509 1.00 73.12 93 GLU A N 1
ATOM 683 C CA . GLU A 1 93 ? 15.612 9.216 -4.315 1.00 73.12 93 GLU A CA 1
ATOM 684 C C . GLU A 1 93 ? 14.300 8.675 -3.728 1.00 73.12 93 GLU A C 1
ATOM 686 O O . GLU A 1 93 ? 13.337 9.418 -3.533 1.00 73.12 93 GLU A O 1
ATOM 691 N N . ARG A 1 94 ? 14.238 7.360 -3.495 1.00 68.94 94 ARG A N 1
ATOM 692 C CA . ARG A 1 94 ? 13.008 6.656 -3.082 1.00 68.94 94 ARG A CA 1
ATOM 693 C C . ARG A 1 94 ? 12.993 6.299 -1.597 1.00 68.94 94 ARG A C 1
ATOM 695 O O . ARG A 1 94 ? 11.916 6.177 -1.020 1.00 68.94 94 ARG A O 1
ATOM 702 N N . ASP A 1 95 ? 14.167 6.195 -0.982 1.00 70.12 95 ASP A N 1
ATOM 703 C CA . ASP A 1 95 ? 14.324 5.774 0.415 1.00 70.12 95 ASP A CA 1
ATOM 704 C C . ASP A 1 95 ? 13.824 6.839 1.409 1.00 70.12 95 ASP A C 1
ATOM 706 O O . ASP A 1 95 ? 13.480 6.525 2.545 1.00 70.12 95 ASP A O 1
ATOM 710 N N . GLY A 1 96 ? 13.685 8.089 0.956 1.00 70.88 96 GLY A N 1
ATOM 711 C CA . GLY A 1 96 ? 13.127 9.208 1.718 1.00 70.88 96 GLY A CA 1
ATOM 712 C C . GLY A 1 96 ? 11.601 9.354 1.655 1.00 70.88 96 GLY A C 1
ATOM 713 O O . GLY A 1 96 ? 11.092 10.425 1.974 1.00 70.88 96 GLY A O 1
ATOM 714 N N . VAL A 1 97 ? 10.845 8.343 1.212 1.00 75.50 97 VAL A N 1
ATOM 715 C CA . VAL A 1 97 ? 9.372 8.419 1.161 1.00 75.50 97 VAL A CA 1
ATOM 716 C C . VAL A 1 97 ? 8.760 7.845 2.440 1.00 75.50 97 VAL A C 1
ATOM 718 O O . VAL A 1 97 ? 8.794 6.637 2.669 1.00 75.50 97 VAL A O 1
ATOM 721 N N . TRP A 1 98 ? 8.127 8.701 3.248 1.00 77.88 98 TRP A N 1
ATOM 722 C CA . TRP A 1 98 ? 7.423 8.312 4.476 1.00 77.88 98 TRP A CA 1
ATOM 723 C C . TRP A 1 98 ? 5.945 8.727 4.467 1.00 77.88 98 TRP A C 1
ATOM 725 O O . TRP A 1 98 ? 5.536 9.646 3.756 1.00 77.88 98 TRP A O 1
ATOM 735 N N . LEU A 1 99 ? 5.132 8.045 5.282 1.00 81.44 99 LEU A N 1
ATOM 736 C CA . LEU A 1 99 ? 3.714 8.348 5.477 1.00 81.44 99 LEU A CA 1
ATOM 737 C C . LEU A 1 99 ? 3.360 8.293 6.968 1.00 81.44 99 LEU A C 1
ATOM 739 O O . LEU A 1 99 ? 3.482 7.247 7.609 1.00 81.44 99 LEU A O 1
ATOM 743 N N . THR A 1 100 ? 2.848 9.405 7.493 1.00 79.38 100 THR A N 1
ATOM 744 C CA . THR A 1 100 ? 2.351 9.513 8.871 1.00 79.38 100 THR A CA 1
ATOM 745 C C . THR A 1 100 ? 0.872 9.881 8.839 1.00 79.38 100 THR A C 1
ATOM 747 O O . THR A 1 100 ? 0.472 10.800 8.126 1.00 79.38 100 THR A O 1
ATOM 750 N N . VAL A 1 101 ? 0.053 9.180 9.626 1.00 74.88 101 VAL A N 1
ATOM 751 C CA . VAL A 1 101 ? -1.364 9.513 9.830 1.00 74.88 101 VAL A CA 1
ATOM 752 C C . VAL A 1 101 ? -1.515 10.101 11.226 1.00 74.88 101 VAL A C 1
ATOM 754 O O . VAL A 1 101 ? -1.110 9.487 12.210 1.00 74.88 101 VAL A O 1
ATOM 757 N N . ARG A 1 102 ? -2.087 11.304 11.308 1.00 74.00 102 ARG A N 1
ATOM 758 C CA . ARG A 1 102 ? -2.387 11.982 12.573 1.00 74.00 102 ARG A CA 1
ATOM 759 C C . ARG A 1 102 ? -3.896 11.978 12.784 1.00 74.00 102 ARG A C 1
ATOM 761 O O . ARG A 1 102 ? -4.624 12.593 12.012 1.00 74.00 102 ARG A O 1
ATOM 768 N N . THR A 1 103 ? -4.356 11.281 13.817 1.00 65.75 103 THR A N 1
ATOM 769 C CA . THR A 1 103 ? -5.761 11.266 14.239 1.00 65.75 103 THR A CA 1
ATOM 770 C C . THR A 1 103 ? -5.949 12.302 15.350 1.00 65.75 103 THR A C 1
ATOM 772 O O . THR A 1 103 ? -5.474 12.095 16.464 1.00 65.75 103 THR A O 1
ATOM 775 N N . GLY A 1 104 ? -6.581 13.439 15.045 1.00 63.06 104 GLY A N 1
ATOM 776 C CA . GLY A 1 104 ? -6.871 14.504 16.015 1.00 63.06 104 GLY A CA 1
ATOM 777 C C . GLY A 1 104 ? -7.035 15.887 15.374 1.00 63.06 104 GLY A C 1
ATOM 778 O O . GLY A 1 104 ? -6.587 16.118 14.252 1.00 63.06 104 GLY A O 1
ATOM 779 N N . VAL A 1 105 ? -7.670 16.817 16.096 1.00 52.91 105 VAL A N 1
ATOM 780 C CA . VAL A 1 105 ? -7.647 18.250 15.756 1.00 52.91 105 VAL A CA 1
ATOM 781 C C . VAL A 1 105 ? -6.245 18.781 16.088 1.00 52.91 105 VAL A C 1
ATOM 783 O O . VAL A 1 105 ? -5.753 18.498 17.183 1.00 52.91 105 VAL A O 1
ATOM 786 N N . PRO A 1 106 ? -5.569 19.529 15.194 1.00 51.00 106 PRO A N 1
ATOM 787 C CA . PRO A 1 106 ? -4.315 20.191 15.540 1.00 51.00 106 PRO A CA 1
ATOM 788 C C . PRO A 1 106 ? -4.539 21.084 16.772 1.00 51.00 106 PRO A C 1
ATOM 790 O O . PRO A 1 106 ? -5.543 21.801 16.798 1.00 51.00 106 PRO A O 1
ATOM 793 N N . PRO A 1 107 ? -3.657 21.073 17.783 1.00 49.00 107 PRO A N 1
ATOM 794 C CA . PRO A 1 107 ? -3.826 21.899 18.972 1.00 49.00 107 PRO A CA 1
ATOM 795 C C . PRO A 1 107 ? -3.533 23.369 18.636 1.00 49.00 107 PRO A C 1
ATOM 797 O O . PRO A 1 107 ? -2.472 23.862 18.986 1.00 49.00 107 PRO A O 1
ATOM 800 N N . ASP A 1 108 ? -4.425 24.055 17.907 1.00 52.44 108 ASP A N 1
ATOM 801 C CA . ASP A 1 108 ? -4.375 25.525 17.804 1.00 52.44 108 ASP A CA 1
ATOM 802 C C . ASP A 1 108 ? -5.665 26.237 17.339 1.00 52.44 108 ASP A C 1
ATOM 804 O O . ASP A 1 108 ? -5.624 27.324 16.765 1.00 52.44 108 ASP A O 1
ATOM 808 N N . ARG A 1 109 ? -6.855 25.661 17.562 1.00 49.19 109 ARG A N 1
ATOM 809 C CA . ARG A 1 109 ? -8.125 26.393 17.346 1.00 49.19 109 ARG A CA 1
ATOM 810 C C . ARG A 1 109 ? -9.176 26.149 18.423 1.00 49.19 109 ARG A C 1
ATOM 812 O O . ARG A 1 109 ? -10.353 25.993 18.124 1.00 49.19 109 ARG A O 1
ATOM 819 N N . VAL A 1 110 ? -8.762 26.205 19.682 1.00 46.84 110 VAL A N 1
ATOM 820 C CA . VAL A 1 110 ? -9.675 26.609 20.758 1.00 46.84 110 VAL A CA 1
ATOM 821 C C . VAL A 1 110 ? -9.127 27.913 21.320 1.00 46.84 110 VAL A C 1
ATOM 823 O O . VAL A 1 110 ? -8.468 27.943 22.351 1.00 46.84 110 VAL A O 1
ATOM 826 N N . ARG A 1 111 ? -9.339 29.012 20.582 1.00 44.09 111 ARG A N 1
ATOM 827 C CA . ARG A 1 111 ? -9.348 30.327 21.222 1.00 44.09 111 ARG A CA 1
ATOM 828 C C . ARG A 1 111 ? -10.622 30.353 22.049 1.00 44.09 111 ARG A C 1
ATOM 830 O O . ARG A 1 111 ? -11.713 30.487 21.505 1.00 44.09 111 ARG A O 1
ATOM 837 N N . GLU A 1 112 ? -10.444 30.128 23.339 1.00 44.03 112 GLU A N 1
ATOM 838 C CA . GLU A 1 112 ? -11.409 30.423 24.381 1.00 44.03 112 GLU A CA 1
ATOM 839 C C . GLU A 1 112 ? -11.856 31.881 24.186 1.00 44.03 112 GLU A C 1
ATOM 841 O O . GLU A 1 112 ? -11.104 32.826 24.432 1.00 44.03 112 GLU A O 1
ATOM 846 N N . VAL A 1 113 ? -13.046 32.073 23.615 1.00 47.72 113 VAL A N 1
ATOM 847 C CA . VAL A 1 113 ? -13.741 33.355 23.694 1.00 47.72 113 VAL A CA 1
ATOM 848 C C . VAL A 1 113 ? -14.367 33.363 25.077 1.00 47.72 113 VAL A C 1
ATOM 850 O O . VAL A 1 113 ? -15.502 32.933 25.261 1.00 47.72 113 VAL A O 1
ATOM 853 N N . SER A 1 114 ? -13.582 33.781 26.066 1.00 44.50 114 SER A N 1
ATOM 854 C CA . SER A 1 114 ? -14.143 34.233 27.330 1.00 44.50 114 SER A CA 1
ATOM 855 C C . SER A 1 114 ? -14.830 35.564 27.055 1.00 44.50 114 SER A C 1
ATOM 857 O O . SER A 1 114 ? -14.174 36.593 26.883 1.00 44.50 114 SER A O 1
ATOM 859 N N . ASP A 1 115 ? -16.155 35.500 26.952 1.00 43.00 115 ASP A N 1
ATOM 860 C CA . ASP A 1 115 ? -17.052 36.636 27.124 1.00 43.00 115 ASP A CA 1
ATOM 861 C C . ASP A 1 115 ? -16.699 37.318 28.453 1.00 43.00 115 ASP A C 1
ATOM 863 O O . ASP A 1 115 ? -16.807 36.717 29.524 1.00 43.00 115 ASP A O 1
ATOM 867 N N . VAL A 1 116 ? -16.236 38.565 28.382 1.00 41.97 116 VAL A N 1
ATOM 868 C CA . VAL A 1 116 ? -16.175 39.455 29.542 1.00 41.97 116 VAL A CA 1
ATOM 869 C C . VAL A 1 116 ? -17.451 40.284 29.492 1.00 41.97 116 VAL A C 1
ATOM 871 O O . VAL A 1 116 ? -17.525 41.276 28.765 1.00 41.97 116 VAL A O 1
ATOM 874 N N . GLY A 1 117 ? -18.464 39.809 30.215 1.00 42.94 117 GLY A N 1
ATOM 875 C CA . GLY A 1 117 ? -19.570 40.630 30.705 1.00 42.94 117 GLY A CA 1
ATOM 876 C C . GLY A 1 117 ? -19.213 41.291 32.028 1.00 42.94 117 GLY A C 1
ATOM 877 O O . GLY A 1 117 ? -18.362 40.728 32.756 1.00 42.94 117 GLY A O 1
#

Sequence (117 aa):
MLTMHRVEAVLDAGEVFGMLVDQQVQGVPGCREVQRGLVAATEGPGVIGSLDMEIVHERGVIDGSSRSRIVTAGEETLIAQLTVTALRRSPMERDGVWLTVRTGVPPDRVREVSDVG